Protein AF-A0A9N9RG05-F1 (afdb_monomer)

Sequence (65 aa):
MCDKVFDRNQILKSHIRTHTGERPYQCTKCPAQFSQASVLGTHVKLIHLKLARNGRPKASALKAE

Solvent-accessible surface area (backbone atoms only — not comparable to full-atom values): 4401 Å² total; per-residue (Å²): 139,78,98,76,86,62,99,43,69,71,58,43,56,53,50,50,31,72,76,72,66,49,44,87,38,64,48,94,88,47,94,55,64,23,66,44,65,71,57,45,54,50,47,44,33,58,76,75,60,71,50,76,84,80,84,76,77,91,80,84,79,80,88,83,132

Organism: NCBI:txid40085

Foldseek 3Di:
DDDDDDPDPVVVQLVVCVVVVDFPAAAPVDRDTHSDPVVNVVCCCVPPVVPDPPDDDDPPDDDDD

Nearest PDB structures (foldseek):
  8sst-assembly1_A  TM=9.432E-01  e=1.414E-03  Homo sapiens
  8sss-assembly1_A  TM=8.531E-01  e=5.886E-04  Homo sapiens
  8ssr-assembly1_A  TM=8.657E-01  e=1.315E-03  Homo sapiens
  5t0u-assembly2_D  TM=8.842E-01  e=1.414E-03  Homo sapiens
  8ssr-assembly2_D  TM=8.188E-01  e=9.815E-04  Homo sapiens

Radius of gyration: 14.48 Å; Cα contacts (8 Å, |Δi|>4): 47; chains: 1; bounding box: 29×28×35 Å

InterPro domains:
  IPR013087 Zinc finger C2H2-type [PF00096] (1-19)
  IPR013087 Zinc finger C2H2-type [PF00096] (25-48)
  IPR013087 Zinc finger C2H2-type [PS00028] (27-48)
  IPR013087 Zinc finger C2H2-type [SM00355] (1-19)
  IPR013087 Zinc finger C2H2-type [SM00355] (25-48)
  IPR036236 Zinc finger C2H2 superfamily [SSF57667] (1-45)

Mean predicted aligned error: 9.36 Å

pLDDT: mean 80.1, std 16.83, range [34.78, 94.81]

Structure (mmCIF, N/CA/C/O backbone):
data_AF-A0A9N9RG05-F1
#
_entry.id   AF-A0A9N9RG05-F1
#
loop_
_atom_site.group_PDB
_atom_site.id
_atom_site.type_symbol
_atom_site.label_atom_id
_atom_site.label_alt_id
_atom_site.label_comp_id
_atom_site.label_asym_id
_atom_site.label_entity_id
_atom_site.label_seq_id
_atom_site.pdbx_PDB_ins_code
_atom_site.Cartn_x
_atom_site.Cartn_y
_atom_site.Cartn_z
_atom_site.occupancy
_atom_site.B_iso_or_equiv
_atom_site.auth_seq_id
_atom_sit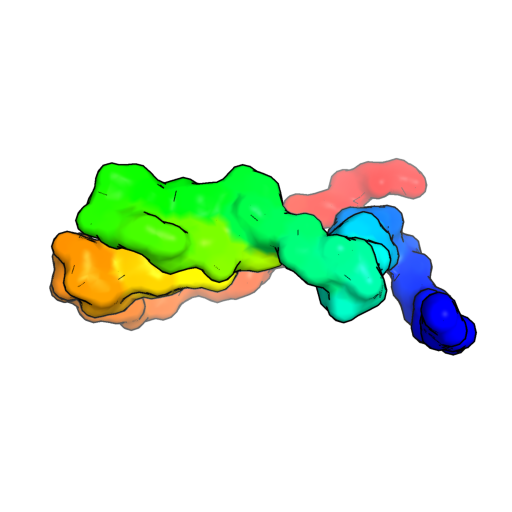e.auth_comp_id
_atom_site.auth_asym_id
_atom_site.auth_atom_id
_atom_site.pdbx_PDB_model_num
ATOM 1 N N . MET A 1 1 ? 8.953 8.782 -14.841 1.00 72.00 1 MET A N 1
ATOM 2 C CA . MET A 1 1 ? 8.866 7.320 -15.065 1.00 72.00 1 MET A CA 1
ATOM 3 C C . MET A 1 1 ? 10.248 6.712 -14.845 1.00 72.00 1 MET A C 1
ATOM 5 O O . MET A 1 1 ? 11.205 7.430 -15.089 1.00 72.00 1 MET A O 1
ATOM 9 N N . CYS A 1 2 ? 10.376 5.484 -14.320 1.00 85.50 2 CYS A N 1
ATOM 10 C CA . CYS A 1 2 ? 11.685 4.875 -14.004 1.00 85.50 2 CYS A CA 1
ATOM 11 C C . CYS A 1 2 ? 11.964 3.581 -14.787 1.00 85.50 2 CYS A C 1
ATOM 13 O O . CYS A 1 2 ? 11.040 2.806 -15.024 1.00 85.50 2 CYS A O 1
ATOM 15 N N . ASP A 1 3 ? 13.241 3.300 -1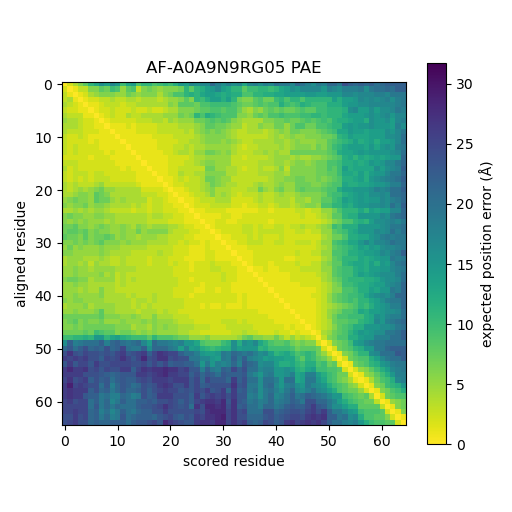5.057 1.00 85.06 3 ASP A N 1
ATOM 16 C CA . ASP A 1 3 ? 13.754 2.132 -15.799 1.00 85.06 3 ASP A CA 1
ATOM 17 C C . ASP A 1 3 ? 13.829 0.833 -14.975 1.00 85.06 3 ASP A C 1
ATOM 19 O O . ASP A 1 3 ? 14.810 0.090 -15.008 1.00 85.06 3 ASP A O 1
ATOM 23 N N . LYS A 1 4 ? 12.793 0.536 -14.184 1.00 87.81 4 LYS A N 1
ATOM 24 C CA . LYS A 1 4 ? 12.699 -0.755 -13.486 1.00 87.81 4 LYS A CA 1
ATOM 25 C C . LYS A 1 4 ? 12.010 -1.781 -14.374 1.00 87.81 4 LYS A C 1
ATOM 27 O O . LYS A 1 4 ? 10.848 -1.611 -14.737 1.00 87.81 4 LYS A O 1
ATOM 32 N N . VAL A 1 5 ? 12.712 -2.875 -14.649 1.00 87.19 5 VAL A N 1
ATOM 33 C CA . VAL A 1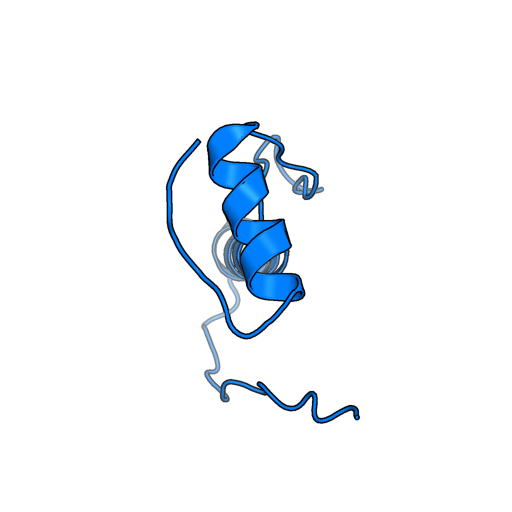 5 ? 12.182 -4.018 -15.398 1.00 87.19 5 VAL A CA 1
ATOM 34 C C . VAL A 1 5 ? 11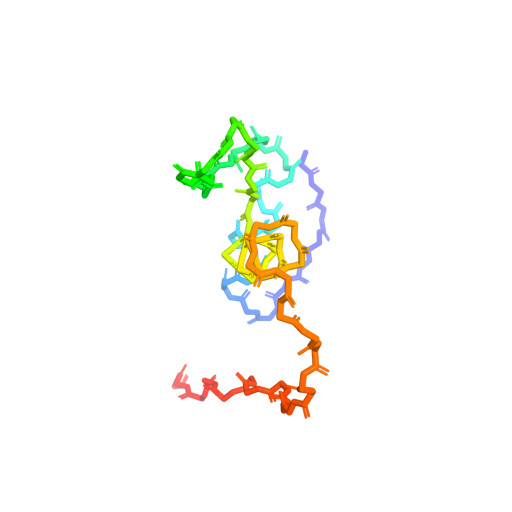.655 -5.064 -14.420 1.00 87.19 5 VAL A C 1
ATOM 36 O O . VAL A 1 5 ? 12.304 -5.387 -13.424 1.00 87.19 5 VAL A O 1
ATOM 39 N N . PHE A 1 6 ? 10.466 -5.594 -14.698 1.00 89.31 6 PHE A N 1
ATOM 40 C CA . PHE A 1 6 ? 9.848 -6.652 -13.906 1.00 89.31 6 PHE A CA 1
ATOM 41 C C . PHE A 1 6 ? 9.5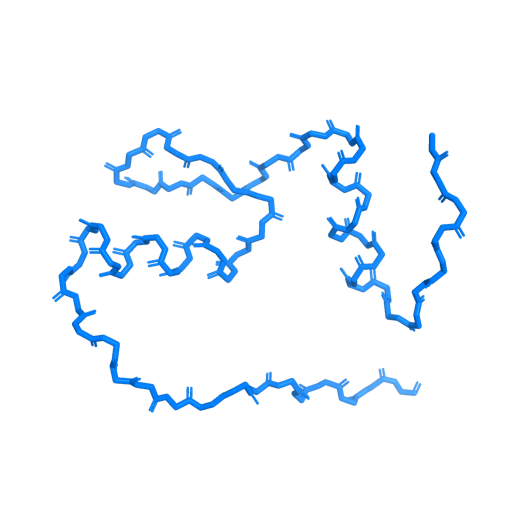18 -7.836 -14.804 1.00 89.31 6 PHE A C 1
ATOM 43 O O . PHE A 1 6 ? 8.872 -7.673 -15.832 1.00 89.31 6 PHE A O 1
ATOM 50 N N . ASP A 1 7 ? 9.886 -9.029 -14.351 1.00 90.00 7 ASP A N 1
ATOM 51 C CA . ASP A 1 7 ? 9.591 -10.306 -15.012 1.00 90.00 7 ASP A CA 1
ATOM 52 C C . ASP A 1 7 ? 8.083 -10.640 -15.028 1.00 90.00 7 ASP A C 1
ATOM 54 O O . ASP A 1 7 ? 7.592 -11.376 -15.874 1.00 90.00 7 ASP A O 1
ATOM 58 N N . ARG A 1 8 ? 7.300 -10.043 -14.115 1.00 90.50 8 ARG A N 1
ATOM 59 C CA . ARG A 1 8 ? 5.860 -10.307 -13.977 1.00 90.50 8 ARG A CA 1
ATOM 60 C C . ARG A 1 8 ? 5.022 -9.065 -14.234 1.00 90.50 8 ARG A C 1
ATOM 62 O O . ARG A 1 8 ? 5.131 -8.073 -13.507 1.00 90.50 8 ARG A O 1
ATOM 69 N N . ASN A 1 9 ? 4.068 -9.178 -15.161 1.00 87.06 9 ASN A N 1
ATOM 70 C CA . ASN A 1 9 ? 3.135 -8.102 -15.516 1.00 87.06 9 ASN A CA 1
ATOM 71 C C . ASN A 1 9 ? 2.357 -7.555 -14.303 1.00 87.06 9 ASN A C 1
ATOM 73 O O . ASN A 1 9 ? 2.171 -6.349 -14.174 1.00 87.06 9 ASN A O 1
ATOM 77 N N . GLN A 1 10 ? 1.962 -8.426 -13.369 1.00 85.38 10 GLN A N 1
ATOM 78 C CA . GLN A 1 10 ? 1.234 -8.017 -12.162 1.00 85.38 10 GLN A CA 1
ATOM 79 C C . GLN A 1 10 ? 2.068 -7.093 -11.261 1.00 85.38 10 GLN A C 1
ATOM 81 O O . GLN A 1 10 ? 1.545 -6.143 -10.675 1.00 85.38 10 GLN A O 1
ATOM 86 N N . ILE A 1 11 ? 3.377 -7.349 -11.177 1.00 86.44 11 ILE A N 1
ATOM 87 C CA . ILE A 1 11 ? 4.306 -6.530 -10.396 1.00 86.44 11 ILE A CA 1
ATOM 88 C C . ILE A 1 11 ? 4.541 -5.198 -11.108 1.00 86.44 11 ILE A C 1
ATOM 90 O O . ILE A 1 11 ? 4.474 -4.159 -10.456 1.00 86.44 11 ILE A O 1
ATOM 94 N N . LEU A 1 12 ? 4.703 -5.214 -12.436 1.00 89.62 12 LEU A N 1
ATOM 95 C CA . LEU A 1 12 ? 4.796 -3.996 -13.244 1.00 89.62 12 LEU A CA 1
ATOM 96 C C . LEU A 1 12 ? 3.548 -3.112 -13.084 1.00 89.62 12 LEU A C 1
ATOM 98 O O . LEU A 1 12 ? 3.674 -1.929 -12.785 1.00 89.62 12 LEU A O 1
ATOM 102 N N . LYS A 1 13 ? 2.339 -3.675 -13.197 1.00 86.25 13 LYS A N 1
ATOM 103 C CA . LYS A 1 13 ? 1.079 -2.935 -12.997 1.00 86.25 13 LYS A CA 1
ATOM 104 C C . LYS A 1 13 ? 0.985 -2.328 -11.600 1.00 86.25 13 LYS A C 1
ATOM 106 O O . LYS A 1 13 ? 0.634 -1.160 -11.460 1.00 86.25 13 LYS A O 1
ATOM 111 N N . SER A 1 14 ? 1.325 -3.094 -10.561 1.00 86.50 14 SER A N 1
ATOM 112 C CA . SER A 1 14 ? 1.353 -2.559 -9.196 1.00 86.50 14 SER A CA 1
ATOM 113 C C . SER A 1 14 ? 2.426 -1.484 -9.010 1.00 86.50 14 SER A C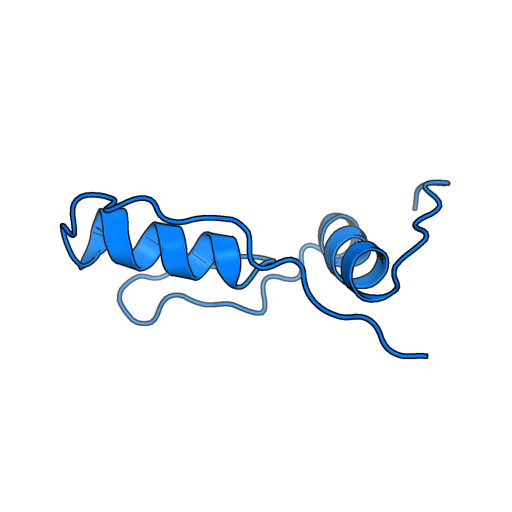 1
ATOM 115 O O . SER A 1 14 ? 2.228 -0.578 -8.204 1.00 86.50 14 SER A O 1
ATOM 117 N N . HIS A 1 15 ? 3.553 -1.588 -9.711 1.00 88.62 15 HIS A N 1
ATOM 118 C CA . HIS A 1 15 ? 4.609 -0.586 -9.686 1.00 88.62 15 HIS A CA 1
ATOM 119 C C . HIS A 1 15 ? 4.178 0.704 -10.390 1.00 88.62 15 HIS A C 1
ATOM 121 O O . HIS A 1 15 ? 4.403 1.783 -9.860 1.00 88.62 15 HIS A O 1
ATOM 127 N N . ILE A 1 16 ? 3.486 0.626 -11.528 1.00 89.00 16 ILE A N 1
ATOM 128 C CA . ILE A 1 16 ? 2.988 1.814 -12.240 1.00 89.00 16 ILE A CA 1
ATOM 129 C C . ILE A 1 16 ? 2.071 2.660 -11.345 1.00 89.00 16 ILE A C 1
ATOM 131 O O . ILE A 1 16 ? 2.177 3.885 -11.353 1.00 89.00 16 ILE A O 1
ATOM 135 N N . ARG A 1 17 ? 1.271 2.026 -10.478 1.00 88.00 17 ARG A N 1
ATOM 136 C CA . ARG A 1 17 ? 0.442 2.725 -9.477 1.00 88.00 17 ARG A CA 1
ATOM 137 C C . ARG A 1 17 ? 1.242 3.606 -8.513 1.00 88.00 17 ARG A C 1
ATOM 139 O O . ARG A 1 17 ? 0.679 4.532 -7.940 1.00 88.00 17 ARG A O 1
ATOM 146 N N . THR A 1 18 ? 2.541 3.354 -8.313 1.00 86.00 18 THR A N 1
ATOM 147 C CA . THR A 1 18 ? 3.393 4.241 -7.499 1.00 86.00 18 THR A CA 1
ATOM 148 C C . THR A 1 18 ? 3.757 5.529 -8.226 1.00 86.00 18 THR A C 1
ATOM 150 O O . THR A 1 18 ? 4.080 6.507 -7.567 1.00 86.00 18 THR A O 1
ATOM 153 N N . HIS A 1 19 ? 3.711 5.535 -9.561 1.00 88.81 19 HIS A N 1
ATOM 154 C CA . HIS A 1 19 ? 3.899 6.742 -10.370 1.00 88.81 19 HIS A CA 1
ATOM 155 C C . HIS A 1 19 ? 2.590 7.510 -10.544 1.00 88.81 19 HIS A C 1
ATOM 157 O O . HIS A 1 19 ? 2.596 8.732 -10.458 1.00 88.81 19 HIS A O 1
ATOM 163 N N . THR A 1 20 ? 1.472 6.809 -10.762 1.00 89.06 20 THR A N 1
ATOM 164 C CA . THR A 1 20 ? 0.161 7.449 -10.980 1.00 89.06 20 THR A CA 1
ATOM 165 C C . THR A 1 20 ? -0.540 7.850 -9.684 1.00 89.06 20 THR A C 1
ATOM 167 O O . THR A 1 20 ? -1.476 8.642 -9.711 1.00 89.06 20 THR A O 1
ATOM 170 N N . GLY A 1 21 ? -0.114 7.305 -8.541 1.00 88.25 21 GLY A N 1
ATOM 171 C CA . GLY A 1 21 ? -0.783 7.516 -7.259 1.00 88.25 21 GLY A CA 1
ATOM 172 C C . GLY A 1 21 ? -2.142 6.816 -7.156 1.00 88.25 21 GLY A C 1
ATOM 173 O O . GLY A 1 21 ? -2.870 7.042 -6.191 1.00 88.25 21 GLY A O 1
ATOM 174 N N . GLU A 1 22 ? -2.495 5.954 -8.113 1.00 90.44 22 GLU A N 1
ATOM 175 C CA . GLU A 1 22 ? -3.777 5.258 -8.112 1.00 90.44 22 GLU A CA 1
ATOM 176 C C . GLU A 1 22 ? -3.896 4.272 -6.948 1.00 90.44 22 GLU A C 1
ATOM 178 O O . GLU A 1 22 ? -3.064 3.380 -6.729 1.00 90.44 22 GLU A O 1
ATOM 183 N N . ARG A 1 23 ? -5.001 4.400 -6.214 1.00 89.69 23 ARG A N 1
ATOM 184 C CA . ARG A 1 23 ? -5.326 3.566 -5.054 1.00 89.69 23 ARG A CA 1
ATOM 185 C C . ARG A 1 23 ? -6.720 2.962 -5.221 1.00 89.69 23 ARG A C 1
ATOM 187 O O . ARG A 1 23 ? -7.650 3.370 -4.534 1.00 89.69 23 ARG A O 1
ATOM 194 N N . PRO A 1 24 ? -6.877 1.976 -6.123 1.00 88.31 24 PRO A N 1
ATOM 195 C CA . PRO A 1 24 ? -8.187 1.411 -6.445 1.00 88.31 24 PRO A CA 1
ATOM 196 C C . PRO A 1 24 ? -8.798 0.590 -5.299 1.00 88.31 24 PRO A C 1
ATOM 198 O O . PRO A 1 24 ? -9.974 0.245 -5.353 1.00 88.31 24 PRO A O 1
ATOM 201 N N . TYR A 1 25 ? -8.023 0.243 -4.266 1.00 92.56 25 TYR A N 1
ATOM 202 C CA . TYR A 1 25 ? -8.506 -0.576 -3.157 1.00 92.56 25 TYR A CA 1
ATOM 203 C C . TYR A 1 25 ? -8.858 0.300 -1.958 1.00 92.56 25 TYR A C 1
ATOM 205 O O . TYR A 1 25 ? -7.987 0.667 -1.169 1.00 92.56 25 TYR A O 1
ATOM 213 N N . GLN A 1 26 ? -10.141 0.601 -1.799 1.00 94.62 26 GLN A N 1
ATOM 214 C CA . GLN A 1 26 ? -10.661 1.346 -0.657 1.00 94.62 26 GLN A CA 1
ATOM 215 C C . GLN A 1 26 ? -11.120 0.405 0.464 1.00 94.62 26 GLN A C 1
ATOM 217 O O . GLN A 1 26 ? -11.738 -0.633 0.219 1.00 94.62 26 GLN A O 1
ATOM 222 N N . CYS A 1 27 ? -10.824 0.770 1.711 1.00 94.44 27 CYS A N 1
ATOM 223 C CA . CYS A 1 27 ? -11.374 0.085 2.872 1.00 94.44 27 CYS A CA 1
ATOM 224 C C . CYS A 1 27 ? -12.871 0.389 3.022 1.00 94.44 27 CYS A C 1
ATOM 226 O O . CYS A 1 27 ? -13.305 1.530 2.925 1.00 94.44 27 CYS A O 1
ATOM 228 N N . THR A 1 28 ? -13.679 -0.631 3.306 1.00 92.69 28 THR A N 1
ATOM 229 C CA . THR A 1 28 ? -15.129 -0.462 3.515 1.00 92.69 28 THR A CA 1
ATOM 230 C C . THR A 1 28 ? -15.483 0.007 4.925 1.00 92.69 28 THR A C 1
ATOM 232 O O . THR A 1 28 ? -16.631 0.347 5.192 1.00 92.69 28 THR A O 1
ATOM 235 N N . LYS A 1 29 ? -14.517 -0.005 5.850 1.00 92.19 29 LYS A N 1
ATOM 236 C CA . LYS A 1 29 ? -14.709 0.354 7.263 1.00 92.19 29 LYS A CA 1
ATOM 237 C C . LYS A 1 29 ? -14.143 1.730 7.617 1.00 92.19 29 LYS A C 1
ATOM 239 O O . LYS A 1 29 ? -14.489 2.266 8.664 1.00 92.19 29 LYS A O 1
ATOM 244 N N . CYS A 1 30 ? -13.269 2.291 6.785 1.00 94.81 30 CYS A N 1
ATOM 245 C CA . CYS A 1 30 ? -12.636 3.589 7.006 1.00 94.81 30 CYS A CA 1
ATOM 246 C C . CYS A 1 30 ? -12.237 4.224 5.661 1.00 94.81 30 CYS A C 1
ATOM 248 O O . CYS A 1 30 ? -12.200 3.523 4.652 1.00 94.81 30 CYS A O 1
ATOM 250 N N . PRO A 1 31 ? -11.885 5.521 5.609 1.00 93.94 31 PRO A N 1
ATOM 251 C CA . PRO A 1 31 ? -11.541 6.193 4.353 1.00 93.94 31 PRO A CA 1
ATOM 252 C C . PRO A 1 31 ? -10.148 5.823 3.800 1.00 93.94 31 PRO A C 1
ATOM 254 O O . PRO A 1 31 ? -9.677 6.449 2.853 1.00 93.94 31 PRO A O 1
ATOM 257 N N . ALA A 1 32 ? -9.457 4.831 4.374 1.00 93.56 32 ALA A N 1
ATOM 258 C CA . ALA A 1 32 ? -8.126 4.441 3.924 1.00 93.56 32 ALA A CA 1
ATOM 259 C C . ALA A 1 32 ? -8.165 3.778 2.537 1.00 93.56 32 ALA A C 1
ATOM 261 O O . ALA A 1 32 ? -8.960 2.870 2.282 1.00 93.56 32 ALA A O 1
ATOM 262 N N . GLN A 1 33 ? -7.250 4.198 1.663 1.00 94.12 33 GLN A N 1
ATOM 263 C CA . GLN A 1 33 ? -7.089 3.668 0.311 1.00 94.12 33 GLN A CA 1
ATOM 264 C C . GLN A 1 33 ? -5.687 3.087 0.110 1.00 94.12 33 GLN A C 1
ATOM 266 O O . GLN A 1 33 ? -4.685 3.604 0.617 1.00 94.12 33 GLN A O 1
ATOM 271 N N . PHE A 1 34 ? -5.606 2.016 -0.672 1.00 90.94 34 PHE A N 1
ATOM 272 C CA . PHE A 1 34 ? -4.395 1.239 -0.899 1.00 90.94 34 PHE A CA 1
ATOM 273 C C . PHE A 1 34 ? -4.196 0.968 -2.392 1.00 90.94 34 PHE A C 1
ATOM 275 O O . PHE A 1 34 ? -5.143 0.828 -3.162 1.00 90.94 34 PHE A O 1
ATOM 282 N N . SER A 1 35 ? -2.935 0.854 -2.805 1.00 89.38 35 SER A N 1
ATOM 283 C CA . SER A 1 35 ? -2.550 0.509 -4.182 1.00 89.38 35 SER A CA 1
ATOM 284 C C . SER A 1 35 ? -2.527 -1.005 -4.443 1.00 89.38 35 SER A C 1
ATOM 286 O O . SER A 1 35 ? -2.445 -1.437 -5.596 1.00 89.38 35 SER A O 1
ATOM 288 N N . GLN A 1 36 ? -2.627 -1.821 -3.383 1.00 88.44 36 GLN A N 1
ATOM 289 C CA . GLN A 1 36 ? -2.564 -3.285 -3.427 1.00 88.44 36 GLN A CA 1
ATOM 290 C C . GLN A 1 36 ? -3.601 -3.939 -2.500 1.00 88.44 36 GLN A C 1
ATOM 292 O O . GLN A 1 36 ? -3.756 -3.544 -1.342 1.00 88.44 36 GLN A O 1
ATOM 297 N N . ALA A 1 37 ? -4.236 -5.011 -2.982 1.00 88.31 37 ALA A N 1
ATOM 298 C CA . ALA A 1 37 ? -5.242 -5.772 -2.235 1.00 88.31 37 ALA A CA 1
ATOM 299 C C . ALA A 1 37 ? -4.676 -6.480 -0.988 1.00 88.31 37 ALA A C 1
ATOM 301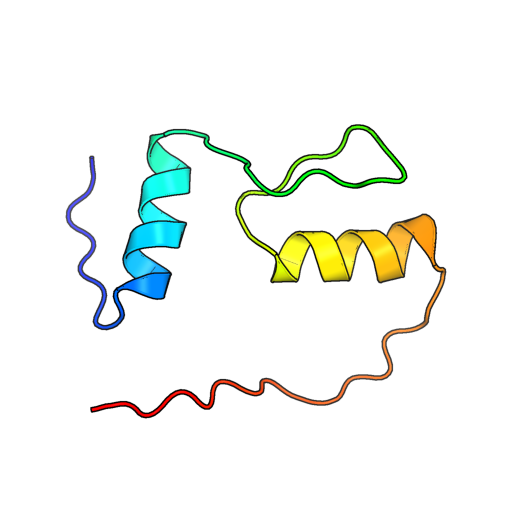 O O . ALA A 1 37 ? -5.335 -6.539 0.047 1.00 88.31 37 ALA A O 1
ATOM 302 N N . SER A 1 38 ? -3.439 -6.986 -1.056 1.00 88.44 38 SER A N 1
ATOM 303 C CA . SER A 1 38 ? -2.758 -7.642 0.075 1.00 88.44 38 SER A CA 1
ATOM 304 C C . SER A 1 38 ? -2.560 -6.695 1.265 1.00 88.44 38 SER A C 1
ATOM 306 O O . SER A 1 38 ? -2.717 -7.091 2.425 1.00 88.44 38 SER A O 1
ATOM 308 N N . VAL A 1 39 ? -2.263 -5.426 0.972 1.00 89.94 39 VAL A N 1
ATOM 309 C CA . VAL A 1 39 ? -2.088 -4.370 1.972 1.00 89.94 39 VAL A CA 1
ATOM 310 C C . VAL A 1 39 ? -3.433 -4.011 2.602 1.00 89.94 39 VAL A C 1
ATOM 312 O O . VAL A 1 39 ? -3.527 -4.001 3.829 1.00 89.94 39 VAL A O 1
ATOM 315 N N . LEU A 1 40 ? -4.492 -3.831 1.799 1.00 92.56 40 LEU A N 1
ATOM 316 C CA . LEU A 1 40 ? -5.852 -3.620 2.312 1.00 92.56 40 LEU A CA 1
ATOM 317 C C . LEU A 1 40 ? -6.306 -4.783 3.212 1.00 92.56 40 LEU A C 1
ATOM 319 O O . LEU A 1 40 ? -6.801 -4.558 4.314 1.00 92.56 40 LEU A O 1
ATOM 323 N N . GLY A 1 41 ? -6.103 -6.031 2.780 1.00 91.62 41 GLY A N 1
ATOM 324 C CA . GLY A 1 41 ? -6.490 -7.207 3.562 1.00 91.62 41 GLY A CA 1
ATOM 325 C C . GLY A 1 41 ? -5.771 -7.283 4.912 1.00 91.62 41 GLY A C 1
ATOM 326 O O . GLY A 1 41 ? -6.377 -7.649 5.919 1.00 91.62 41 GLY A O 1
ATOM 327 N N . THR A 1 42 ? -4.496 -6.889 4.954 1.00 90.69 42 THR A N 1
ATOM 328 C CA . THR A 1 42 ? -3.733 -6.788 6.208 1.00 90.69 42 THR A CA 1
ATOM 329 C C . THR A 1 42 ? -4.265 -5.660 7.089 1.00 90.69 42 THR A C 1
ATOM 331 O O . THR A 1 42 ? -4.473 -5.868 8.283 1.00 90.69 42 THR A O 1
ATOM 334 N N . HIS A 1 43 ? -4.548 -4.496 6.500 1.00 91.81 43 HIS A N 1
ATOM 335 C CA . HIS A 1 43 ? -5.139 -3.359 7.198 1.00 91.81 43 HIS A CA 1
ATOM 336 C C . HIS A 1 43 ? -6.476 -3.727 7.855 1.00 91.81 43 HIS A C 1
ATOM 338 O O . HIS A 1 43 ? -6.634 -3.529 9.056 1.00 91.81 43 HIS A O 1
ATOM 344 N N . VAL A 1 44 ? -7.411 -4.334 7.117 1.00 90.38 44 VAL A N 1
ATOM 345 C CA . VAL A 1 44 ? -8.724 -4.709 7.667 1.00 90.38 44 VAL A CA 1
ATOM 346 C C . VAL A 1 44 ? -8.577 -5.698 8.824 1.00 90.38 44 VAL A C 1
ATOM 348 O O . VAL A 1 44 ? -9.195 -5.508 9.869 1.00 90.38 44 VAL A O 1
ATOM 351 N N . LYS A 1 45 ? -7.727 -6.722 8.682 1.00 89.19 45 LYS A N 1
ATOM 352 C CA . LYS A 1 45 ? -7.528 -7.739 9.728 1.00 89.19 45 LYS A CA 1
ATOM 353 C C . LYS A 1 45 ? -6.954 -7.160 11.019 1.00 89.19 45 LYS A C 1
ATOM 355 O O . LYS A 1 45 ? -7.441 -7.499 12.096 1.00 89.19 45 LYS A O 1
ATOM 360 N N . LEU A 1 46 ? -5.940 -6.303 10.904 1.00 87.56 46 LEU A N 1
ATOM 361 C CA . LEU A 1 46 ? -5.235 -5.742 12.058 1.00 87.56 46 LEU A CA 1
ATOM 362 C C . LEU A 1 46 ? -6.003 -4.592 12.711 1.00 87.56 46 LEU A C 1
ATOM 364 O O . LEU A 1 46 ? -6.087 -4.538 13.933 1.00 87.56 46 LEU A O 1
ATOM 368 N N . ILE A 1 47 ? -6.568 -3.690 11.908 1.00 88.56 47 ILE A N 1
ATOM 369 C CA . ILE A 1 47 ? -7.178 -2.452 12.404 1.00 88.56 47 ILE A CA 1
ATOM 370 C C . ILE A 1 47 ? -8.660 -2.646 12.732 1.00 88.56 47 ILE A C 1
ATOM 372 O O . ILE A 1 47 ? -9.130 -2.152 13.752 1.00 88.56 47 ILE A O 1
ATOM 376 N N . HIS A 1 48 ? -9.403 -3.377 11.897 1.00 89.44 48 HIS A N 1
ATOM 377 C CA . HIS A 1 48 ? -10.860 -3.483 12.031 1.00 89.44 48 HIS A CA 1
ATOM 378 C C . HIS A 1 48 ? -11.339 -4.810 12.616 1.00 89.44 48 HIS A C 1
ATOM 380 O O . HIS A 1 48 ? -12.391 -4.840 13.247 1.00 89.44 48 HIS A O 1
ATOM 386 N N . LEU A 1 49 ? -10.592 -5.898 12.417 1.00 81.56 49 LEU A N 1
ATOM 387 C CA . LEU A 1 49 ? -11.049 -7.245 12.767 1.00 81.56 49 LEU A CA 1
ATOM 388 C C . LEU A 1 49 ? -10.386 -7.822 14.028 1.00 81.56 49 LEU A C 1
ATOM 390 O O . LEU A 1 49 ? -10.816 -8.872 14.491 1.00 81.56 49 LEU A O 1
ATOM 394 N N . LYS A 1 50 ? -9.359 -7.154 14.586 1.00 70.94 50 LYS A N 1
ATOM 395 C CA . LYS A 1 50 ? -8.564 -7.612 15.750 1.00 70.94 50 LYS A CA 1
ATOM 396 C C . LYS A 1 50 ? -8.146 -9.092 15.657 1.00 70.94 50 LYS A C 1
ATOM 398 O O . LYS A 1 50 ? -7.989 -9.766 16.672 1.00 70.94 50 LYS A O 1
ATOM 403 N N . LEU A 1 51 ? -7.967 -9.614 14.441 1.00 66.56 51 LEU A N 1
ATOM 404 C CA . LEU A 1 51 ? -7.570 -11.002 14.241 1.00 66.56 51 LEU A CA 1
ATOM 405 C C . LEU A 1 51 ? -6.052 -11.084 14.378 1.00 66.56 51 LEU A C 1
ATOM 407 O O . LEU A 1 51 ? -5.316 -10.574 13.527 1.00 66.56 51 LEU A O 1
ATOM 411 N N . ALA A 1 52 ? -5.590 -11.727 15.454 1.00 59.22 52 ALA A N 1
ATOM 412 C CA . ALA A 1 52 ? -4.193 -12.101 15.615 1.00 59.22 52 ALA A CA 1
ATOM 413 C C . ALA A 1 52 ? -3.733 -12.833 14.346 1.00 59.22 52 ALA A C 1
ATOM 415 O O . ALA A 1 52 ? -4.417 -13.729 13.845 1.00 59.22 52 ALA A O 1
ATOM 416 N N . ARG A 1 53 ? -2.601 -12.404 13.775 1.00 60.91 53 ARG A N 1
ATOM 417 C CA . ARG 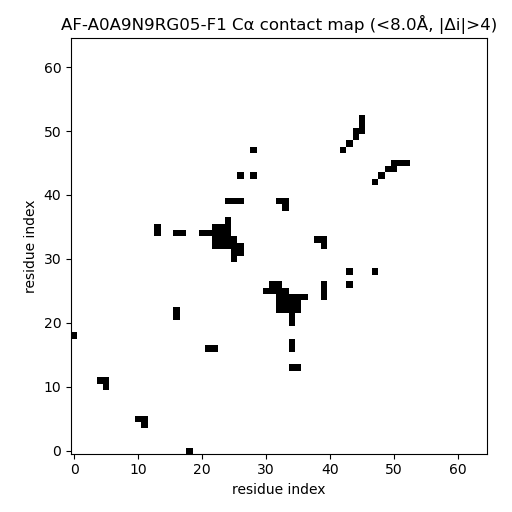A 1 53 ? -2.015 -13.019 12.578 1.00 60.91 53 ARG A CA 1
ATOM 418 C C . ARG A 1 53 ? -1.674 -14.481 12.873 1.00 60.91 53 ARG A C 1
ATOM 420 O O . ARG A 1 53 ? -0.545 -14.780 13.241 1.00 60.91 53 ARG A O 1
ATOM 427 N N . ASN A 1 54 ? -2.604 -15.395 12.613 1.00 53.66 54 ASN A N 1
ATOM 428 C CA . ASN A 1 54 ? -2.265 -16.793 12.383 1.00 53.66 54 ASN A CA 1
ATOM 429 C C . ASN A 1 54 ? -1.567 -16.850 11.025 1.00 53.66 54 ASN A C 1
ATOM 431 O O . ASN A 1 54 ? -2.190 -16.852 9.963 1.00 53.66 54 ASN A O 1
ATOM 435 N N . GLY A 1 55 ? -0.241 -16.742 11.075 1.00 65.94 55 GLY A N 1
ATOM 436 C CA . GLY A 1 55 ? 0.618 -16.821 9.909 1.00 65.94 55 GLY A CA 1
ATOM 437 C C . GLY A 1 55 ? 0.503 -18.190 9.247 1.00 65.94 55 GLY A C 1
ATOM 438 O O . GLY A 1 55 ? 0.738 -19.216 9.875 1.00 65.94 55 GLY A O 1
ATOM 439 N N . ARG A 1 56 ? 0.190 -18.198 7.952 1.00 51.53 56 ARG A N 1
ATOM 440 C CA . ARG A 1 56 ? 0.528 -19.281 7.019 1.00 51.53 56 ARG A CA 1
ATOM 441 C C . ARG A 1 56 ? 0.602 -18.706 5.596 1.00 51.53 56 ARG A C 1
ATOM 443 O O . ARG A 1 56 ? 0.062 -17.627 5.358 1.00 51.53 56 ARG A O 1
ATOM 450 N N . PRO A 1 57 ? 1.392 -19.316 4.701 1.00 49.72 57 PRO A N 1
ATOM 451 C CA . PRO A 1 57 ? 2.526 -18.677 4.053 1.00 49.72 57 PRO A CA 1
ATOM 452 C C . PRO A 1 57 ? 2.141 -18.113 2.684 1.00 49.72 57 PRO A C 1
ATOM 454 O O . PRO A 1 57 ? 1.054 -18.368 2.173 1.00 49.72 57 PRO A O 1
ATOM 457 N N . LYS A 1 58 ? 3.067 -17.357 2.081 1.00 50.12 58 LYS A N 1
ATOM 458 C CA . LYS A 1 58 ? 2.984 -16.864 0.699 1.00 50.12 58 LYS A CA 1
ATOM 459 C C . LYS A 1 58 ? 2.559 -17.985 -0.261 1.00 50.12 58 LYS A C 1
ATOM 461 O O . LYS A 1 58 ? 3.378 -18.819 -0.631 1.00 50.12 58 LYS A O 1
ATOM 466 N N . ALA A 1 59 ? 1.320 -17.939 -0.736 1.00 45.84 59 ALA A N 1
ATOM 467 C CA . ALA A 1 59 ? 0.923 -18.618 -1.960 1.00 45.84 59 ALA A CA 1
ATOM 468 C C . ALA A 1 59 ? 1.213 -17.680 -3.138 1.00 45.84 59 ALA A C 1
ATOM 470 O O . ALA A 1 59 ? 0.330 -17.004 -3.656 1.00 45.84 59 ALA A O 1
ATOM 471 N N . SER A 1 60 ? 2.483 -17.613 -3.540 1.00 47.31 60 SER A N 1
ATOM 472 C CA . SER A 1 60 ? 2.849 -17.140 -4.877 1.00 47.31 60 SER A CA 1
ATOM 473 C C . SER A 1 60 ? 2.898 -18.348 -5.807 1.00 47.31 60 SER A C 1
ATOM 475 O O . SER A 1 60 ? 3.965 -18.725 -6.281 1.00 47.31 60 SER A O 1
ATOM 477 N N . ALA A 1 61 ? 1.745 -18.975 -6.025 1.00 54.91 61 ALA A N 1
ATOM 478 C CA . ALA A 1 61 ? 1.543 -19.912 -7.117 1.00 54.91 61 ALA A CA 1
ATOM 479 C C . ALA A 1 61 ? 0.674 -19.210 -8.162 1.00 54.91 61 ALA A C 1
ATOM 481 O O . ALA A 1 61 ? -0.541 -19.131 -8.025 1.00 54.91 61 ALA A O 1
ATOM 482 N N . LEU A 1 62 ? 1.323 -18.668 -9.187 1.00 48.72 62 LEU A N 1
ATOM 483 C CA . LEU A 1 62 ? 0.716 -18.576 -10.506 1.00 48.72 62 LEU A CA 1
ATOM 484 C C . LEU A 1 62 ? 1.826 -18.857 -11.519 1.00 48.72 62 LEU A C 1
ATOM 486 O O . LEU A 1 62 ? 2.617 -17.982 -11.863 1.00 48.72 62 LEU A O 1
ATOM 490 N N . LYS A 1 63 ? 1.923 -20.138 -11.875 1.00 42.19 63 LYS A N 1
ATOM 491 C CA . LYS A 1 63 ? 2.455 -20.610 -13.151 1.00 42.19 63 LYS A CA 1
ATOM 492 C C . LYS A 1 63 ? 1.300 -20.486 -14.147 1.00 42.19 63 LYS A C 1
ATOM 494 O O . LYS A 1 63 ? 0.235 -21.023 -13.855 1.00 42.19 63 LYS A O 1
ATOM 499 N N . ALA A 1 64 ? 1.520 -19.766 -15.236 1.00 37.69 64 ALA A N 1
ATOM 500 C CA . ALA A 1 64 ? 0.776 -19.789 -16.497 1.00 37.69 64 ALA A CA 1
ATOM 501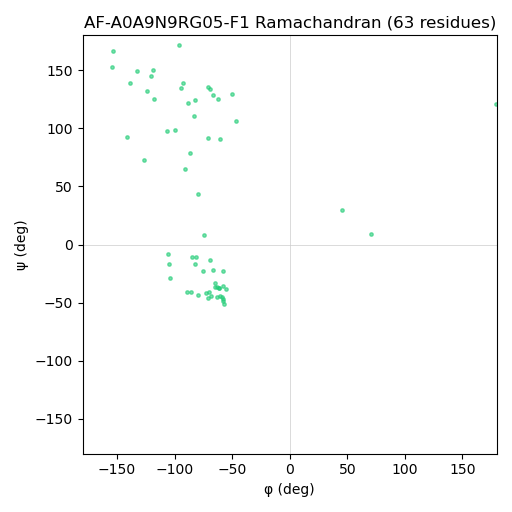 C C . ALA A 1 64 ? 1.469 -18.741 -17.382 1.00 37.69 64 ALA A C 1
ATOM 503 O O . ALA A 1 64 ? 1.603 -17.603 -16.937 1.00 37.69 64 ALA A O 1
ATOM 504 N N . GLU A 1 65 ? 2.024 -19.011 -18.551 1.00 34.78 65 GLU A N 1
ATOM 505 C CA . GLU A 1 65 ? 2.220 -20.192 -19.399 1.00 34.78 65 GLU A CA 1
ATOM 506 C C . GLU A 1 65 ? 3.560 -19.969 -20.118 1.00 34.78 65 GLU A C 1
ATOM 508 O O . GLU A 1 65 ? 3.935 -18.780 -20.276 1.00 34.78 65 GLU A O 1
#

Secondary structure (DSSP, 8-state):
------SSHHHHHHHHHHHH----EE-SSSS-EESSHHHHHHHIIIIIS----------------